Protein AF-A0A957X7D0-F1 (afdb_monomer_lite)

Structure (mmCIF, N/CA/C/O back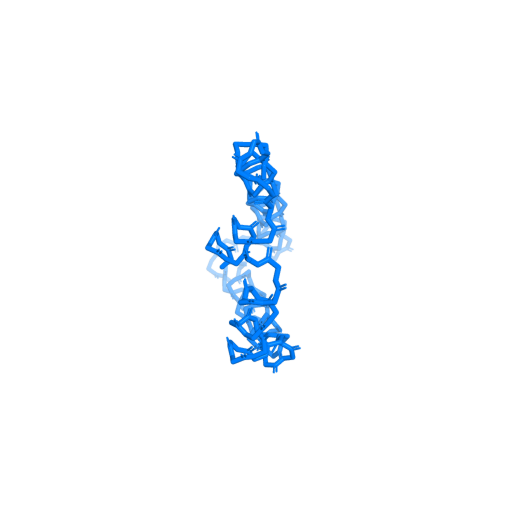bone):
data_AF-A0A957X7D0-F1
#
_entry.id   AF-A0A957X7D0-F1
#
loop_
_atom_site.group_PDB
_atom_site.id
_atom_site.type_symbol
_atom_site.label_atom_id
_atom_site.label_alt_id
_atom_site.label_comp_id
_atom_site.label_asym_id
_atom_site.label_entity_id
_atom_site.label_seq_id
_atom_site.pdbx_PDB_ins_code
_atom_site.Cartn_x
_atom_site.Cartn_y
_atom_site.Cartn_z
_atom_site.occupancy
_atom_site.B_iso_or_equiv
_atom_site.auth_seq_id
_atom_site.auth_comp_id
_atom_site.auth_asym_id
_atom_site.auth_atom_id
_atom_site.pdbx_PDB_model_num
ATOM 1 N N . ILE A 1 1 ? -11.860 1.919 6.820 1.00 51.69 1 ILE A N 1
ATOM 2 C CA . ILE A 1 1 ? -10.836 1.855 7.897 1.00 51.69 1 ILE A CA 1
ATOM 3 C C . ILE A 1 1 ? -11.051 2.928 8.969 1.00 51.69 1 ILE A C 1
ATOM 5 O O . ILE A 1 1 ? -11.262 2.550 10.109 1.00 51.69 1 ILE A O 1
ATOM 9 N N . ARG A 1 2 ? -11.064 4.237 8.648 1.00 53.38 2 ARG A N 1
ATOM 10 C CA . ARG A 1 2 ? -11.191 5.310 9.666 1.00 53.38 2 ARG A CA 1
ATOM 11 C C . ARG A 1 2 ? -12.415 5.210 10.589 1.00 53.38 2 ARG A C 1
ATOM 13 O O . ARG A 1 2 ? -12.253 5.465 11.768 1.00 53.38 2 ARG A O 1
ATOM 20 N N . TYR A 1 3 ? -13.596 4.853 10.079 1.00 51.00 3 TYR A N 1
ATOM 21 C CA . TYR A 1 3 ? -14.806 4.719 10.909 1.00 51.00 3 TYR A CA 1
ATOM 22 C C . TYR A 1 3 ? -14.841 3.428 11.740 1.00 51.00 3 TYR A C 1
ATOM 24 O O . TYR A 1 3 ? -15.326 3.466 12.859 1.00 51.00 3 TYR A O 1
ATOM 32 N N . ILE A 1 4 ? -14.253 2.340 11.231 1.00 57.25 4 ILE A N 1
ATOM 33 C CA . ILE A 1 4 ? -14.164 1.028 11.900 1.00 57.25 4 ILE A CA 1
ATOM 34 C C . ILE A 1 4 ? -13.290 1.153 13.161 1.00 57.25 4 ILE A C 1
ATOM 36 O O . ILE A 1 4 ? -13.733 0.926 14.277 1.00 57.25 4 ILE A O 1
ATOM 40 N N . MET A 1 5 ? -12.070 1.681 13.005 1.00 55.25 5 MET A N 1
ATOM 41 C CA . MET A 1 5 ? -11.127 1.886 14.118 1.00 55.25 5 MET A CA 1
ATOM 42 C C . MET A 1 5 ? -11.603 2.908 15.168 1.00 55.25 5 MET A C 1
ATOM 44 O O . MET A 1 5 ? -11.202 2.828 16.324 1.00 55.25 5 MET A O 1
ATOM 48 N N . LEU A 1 6 ? -12.411 3.903 14.779 1.00 55.41 6 LEU A N 1
ATOM 49 C CA . LEU A 1 6 ? -12.882 4.949 15.700 1.00 55.41 6 LEU A CA 1
ATOM 50 C C . LEU A 1 6 ? -14.092 4.512 16.533 1.00 55.41 6 LEU A C 1
ATOM 52 O O . LEU A 1 6 ? -14.364 5.120 17.570 1.00 55.41 6 LEU A O 1
ATOM 56 N N . ASN A 1 7 ? -14.814 3.499 16.051 1.00 57.72 7 ASN A N 1
ATOM 57 C CA . ASN A 1 7 ? -15.941 2.892 16.744 1.00 57.72 7 ASN A CA 1
ATOM 58 C C . ASN A 1 7 ? -15.475 1.844 17.772 1.00 57.72 7 ASN A C 1
ATOM 60 O O . ASN A 1 7 ? -16.122 1.682 18.797 1.00 57.72 7 ASN A O 1
ATOM 64 N N . GLU A 1 8 ? -14.319 1.210 17.540 1.00 59.59 8 GLU A N 1
ATOM 65 C CA . GLU A 1 8 ? -13.697 0.242 18.459 1.00 59.59 8 GLU A CA 1
ATOM 66 C C . GLU A 1 8 ? -12.924 0.900 19.629 1.00 59.59 8 GLU A C 1
ATOM 68 O O . GLU A 1 8 ? -12.616 0.245 20.623 1.00 59.59 8 GLU A O 1
ATOM 73 N N . ALA A 1 9 ? -12.575 2.191 19.522 1.00 59.47 9 ALA A N 1
ATOM 74 C CA . ALA A 1 9 ? -11.776 2.914 20.518 1.00 59.47 9 ALA A CA 1
ATOM 75 C C . ALA A 1 9 ? -12.647 3.789 21.455 1.00 59.47 9 ALA A C 1
ATOM 77 O O . ALA A 1 9 ? -13.485 4.552 20.955 1.00 59.47 9 ALA A O 1
ATOM 78 N N . PRO A 1 10 ? -12.415 3.773 22.790 1.00 59.09 10 PRO A N 1
ATOM 79 C CA . PRO A 1 10 ? -13.086 4.666 23.739 1.00 59.09 10 PRO A CA 1
ATOM 80 C C . PRO A 1 10 ? -12.941 6.135 23.326 1.00 59.09 10 PRO A C 1
ATOM 82 O O . PRO A 1 10 ? -11.894 6.535 22.815 1.00 59.09 10 PRO A O 1
ATOM 85 N N . GLU A 1 11 ? -13.958 6.970 23.582 1.00 62.25 11 GLU A N 1
ATOM 86 C CA . GLU A 1 11 ? -14.006 8.361 23.086 1.00 62.25 11 GLU A CA 1
ATOM 87 C C . GLU A 1 11 ? -12.747 9.181 23.403 1.00 62.25 11 GLU A C 1
ATOM 89 O O . GLU A 1 11 ? -12.341 10.041 22.620 1.00 62.25 11 GLU A O 1
ATOM 94 N N . ARG A 1 12 ? -12.105 8.865 24.532 1.00 65.38 12 ARG A N 1
ATOM 95 C CA . ARG A 1 12 ? -10.896 9.516 25.040 1.00 65.38 12 ARG A CA 1
ATOM 96 C C . ARG A 1 12 ? -9.637 9.233 24.209 1.00 65.38 12 ARG A C 1
ATOM 98 O O . ARG A 1 12 ? -8.749 10.080 24.174 1.00 65.38 12 ARG A O 1
ATOM 105 N N . ASP A 1 13 ? -9.593 8.109 23.496 1.00 70.75 13 ASP A N 1
ATOM 106 C CA . ASP A 1 13 ? -8.410 7.626 22.768 1.00 70.75 13 ASP A CA 1
ATOM 107 C C . ASP A 1 13 ? -8.542 7.765 21.243 1.00 70.75 13 ASP A C 1
ATOM 109 O O . ASP A 1 13 ? -7.600 7.494 20.495 1.00 70.75 13 ASP A O 1
ATOM 113 N N . ARG A 1 14 ? -9.685 8.264 20.752 1.00 73.62 14 ARG A N 1
ATOM 114 C CA . ARG A 1 14 ? -9.958 8.465 19.317 1.00 73.62 14 ARG A CA 1
ATOM 115 C C . ARG A 1 14 ? -8.904 9.333 18.617 1.00 73.62 14 ARG A C 1
ATOM 117 O O . ARG A 1 14 ? -8.552 9.062 17.468 1.00 73.62 14 ARG A O 1
ATOM 124 N N . THR A 1 15 ? -8.357 10.338 19.303 1.00 77.06 15 THR A N 1
ATOM 125 C CA . THR A 1 15 ? -7.267 11.183 18.778 1.00 77.06 15 THR A CA 1
ATOM 126 C C . THR A 1 15 ? -5.978 10.384 18.588 1.00 77.06 15 THR A C 1
ATOM 128 O O . THR A 1 15 ? -5.320 10.507 17.554 1.00 77.06 15 THR A O 1
ATOM 131 N N . ALA A 1 16 ? -5.639 9.516 19.545 1.00 80.44 16 ALA A N 1
ATOM 132 C CA . ALA A 1 16 ? -4.479 8.636 19.444 1.00 80.44 16 ALA A CA 1
ATOM 133 C C . ALA A 1 16 ? -4.669 7.591 18.330 1.00 80.44 16 ALA A C 1
ATOM 135 O O . ALA A 1 16 ? -3.760 7.379 17.525 1.00 80.44 16 ALA A O 1
ATOM 136 N N . ALA A 1 17 ? -5.871 7.018 18.202 1.00 77.69 17 ALA A N 1
ATOM 137 C CA . ALA A 1 17 ? -6.220 6.096 17.121 1.00 77.69 17 ALA A CA 1
ATOM 138 C C . ALA A 1 17 ? -6.079 6.744 15.729 1.00 77.69 17 ALA A C 1
ATOM 140 O O . ALA A 1 17 ? -5.489 6.156 14.821 1.00 77.69 17 ALA A O 1
ATOM 141 N N . GLN A 1 18 ? -6.543 7.987 15.557 1.00 76.38 18 GLN A N 1
ATOM 142 C CA . GLN A 1 18 ? -6.343 8.750 14.316 1.00 76.38 18 GLN A CA 1
ATOM 143 C C . GLN A 1 18 ? -4.865 9.048 14.033 1.00 76.38 18 GLN A C 1
ATOM 145 O O . GLN A 1 18 ? -4.437 9.004 12.874 1.00 76.38 18 GLN A O 1
ATOM 150 N N . GLY A 1 19 ? -4.078 9.315 15.079 1.00 86.94 19 GLY A N 1
ATOM 151 C CA . GLY A 1 19 ? -2.627 9.461 14.981 1.00 86.94 19 GLY A CA 1
ATOM 152 C C . GLY A 1 19 ? -1.960 8.195 14.441 1.00 86.94 19 GLY A C 1
ATOM 153 O O . GLY A 1 19 ? -1.216 8.267 13.464 1.00 86.94 19 GLY A O 1
ATOM 154 N N . MET A 1 20 ? -2.296 7.026 14.997 1.00 86.62 20 MET A N 1
ATOM 155 C CA . MET A 1 20 ? -1.764 5.740 14.531 1.00 86.62 20 MET A CA 1
ATOM 156 C C . MET A 1 20 ? -2.116 5.464 13.070 1.00 86.62 20 MET A C 1
ATOM 158 O O . MET A 1 20 ? -1.227 5.151 12.286 1.00 86.62 20 MET A O 1
ATOM 162 N N . VAL A 1 21 ? -3.378 5.662 12.669 1.00 86.44 21 VAL A N 1
ATOM 163 C CA . VAL A 1 21 ? -3.794 5.491 11.264 1.00 86.44 21 VAL A CA 1
ATOM 164 C C . VAL A 1 21 ? -2.979 6.392 10.334 1.00 86.44 21 VAL A C 1
ATOM 166 O O . VAL A 1 21 ? -2.563 5.961 9.257 1.00 86.44 21 VAL A O 1
ATOM 169 N N . THR A 1 22 ? -2.723 7.632 10.750 1.00 90.38 22 THR A N 1
ATOM 170 C CA . THR A 1 22 ? -1.939 8.595 9.965 1.00 90.38 22 THR A CA 1
ATOM 171 C C . THR A 1 22 ? -0.491 8.136 9.811 1.00 90.38 22 THR A C 1
ATOM 173 O O . THR A 1 22 ? 0.023 8.112 8.694 1.00 90.38 22 THR A O 1
ATOM 176 N N . ILE A 1 23 ? 0.147 7.709 10.903 1.00 93.88 23 ILE A N 1
ATOM 177 C CA . ILE A 1 23 ? 1.527 7.208 10.883 1.00 93.88 23 ILE A CA 1
ATOM 178 C C . ILE A 1 23 ? 1.625 5.949 10.023 1.00 93.88 23 ILE A C 1
ATOM 180 O O . ILE A 1 23 ? 2.476 5.883 9.140 1.00 93.88 23 ILE A O 1
ATOM 184 N N . SER A 1 24 ? 0.729 4.978 10.212 1.00 88.94 24 SER A N 1
ATOM 185 C CA . SER A 1 24 ? 0.700 3.754 9.406 1.00 88.94 24 SER A CA 1
ATOM 186 C C . SER A 1 24 ? 0.528 4.053 7.917 1.00 88.94 24 SER A C 1
ATOM 188 O O . SER A 1 24 ? 1.213 3.456 7.089 1.00 88.94 24 SER A O 1
ATOM 190 N N . THR A 1 25 ? -0.337 5.011 7.570 1.00 91.56 25 THR A N 1
ATOM 191 C CA . THR A 1 25 ? -0.530 5.441 6.177 1.00 91.56 25 THR A CA 1
ATOM 192 C C . THR A 1 25 ? 0.742 6.072 5.616 1.00 91.56 25 THR A C 1
ATOM 194 O O . THR A 1 25 ? 1.171 5.709 4.523 1.00 91.56 25 THR A O 1
ATOM 197 N N . GLY A 1 26 ? 1.379 6.969 6.374 1.00 95.81 26 GLY A N 1
ATOM 198 C CA . GLY A 1 26 ? 2.624 7.617 5.966 1.00 95.81 26 GLY A CA 1
ATOM 199 C C . GLY A 1 26 ? 3.763 6.618 5.755 1.00 95.81 26 GLY A C 1
ATOM 200 O O . GLY A 1 26 ? 4.428 6.649 4.723 1.00 95.81 26 GLY A O 1
ATOM 201 N N . VAL A 1 27 ? 3.946 5.669 6.679 1.00 95.62 27 VAL A N 1
ATOM 202 C CA . VAL A 1 27 ? 4.938 4.590 6.536 1.00 95.62 27 VAL A CA 1
ATOM 203 C C . VAL A 1 27 ? 4.648 3.751 5.290 1.00 95.62 27 VAL A C 1
ATOM 205 O O . VAL A 1 27 ? 5.559 3.500 4.503 1.00 95.62 27 VAL A O 1
ATOM 208 N N . GLY A 1 28 ? 3.386 3.375 5.061 1.00 92.00 28 GLY A N 1
ATOM 209 C CA . GLY A 1 28 ? 2.983 2.636 3.863 1.00 92.00 28 GLY A CA 1
ATOM 210 C C . GLY A 1 28 ? 3.316 3.378 2.565 1.00 92.00 28 GLY A C 1
ATOM 211 O O . GLY A 1 28 ? 3.832 2.773 1.627 1.00 92.00 28 GLY A O 1
ATOM 212 N N . GLN A 1 29 ? 3.095 4.694 2.521 1.00 94.50 29 GLN A N 1
ATOM 213 C CA . GLN A 1 29 ? 3.433 5.530 1.365 1.00 94.50 29 GLN A CA 1
ATOM 214 C C . GLN A 1 29 ? 4.944 5.599 1.115 1.00 94.50 29 GLN A C 1
ATOM 216 O O . GLN A 1 29 ? 5.374 5.458 -0.030 1.00 94.50 29 GLN A O 1
ATOM 221 N N . LEU A 1 30 ? 5.752 5.765 2.167 1.00 96.62 30 LEU A N 1
ATOM 222 C CA . LEU A 1 30 ? 7.214 5.794 2.054 1.00 96.62 30 LEU A CA 1
ATOM 223 C C . LEU A 1 30 ? 7.766 4.460 1.541 1.00 96.62 30 LEU A C 1
ATOM 225 O O .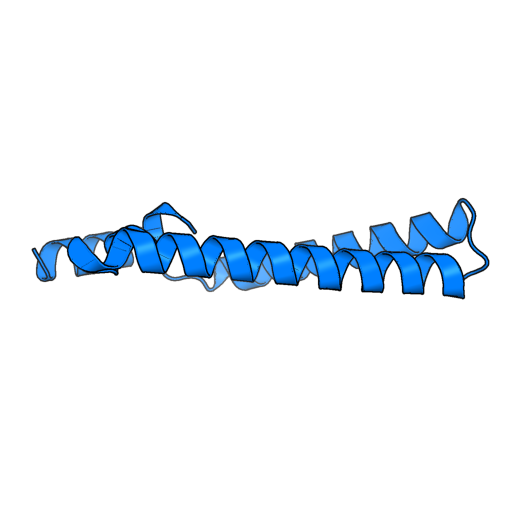 LEU A 1 30 ? 8.554 4.437 0.595 1.00 96.62 30 LEU A O 1
ATOM 229 N N . VAL A 1 31 ? 7.314 3.347 2.125 1.00 95.25 31 VAL A N 1
ATOM 230 C CA . VAL A 1 31 ? 7.729 1.997 1.719 1.00 95.25 31 VAL A CA 1
ATOM 231 C C . VAL A 1 31 ? 7.292 1.706 0.283 1.00 95.25 31 VAL A C 1
ATOM 233 O O . VAL A 1 31 ? 8.100 1.250 -0.524 1.00 95.25 31 VAL A O 1
ATOM 236 N N . SER 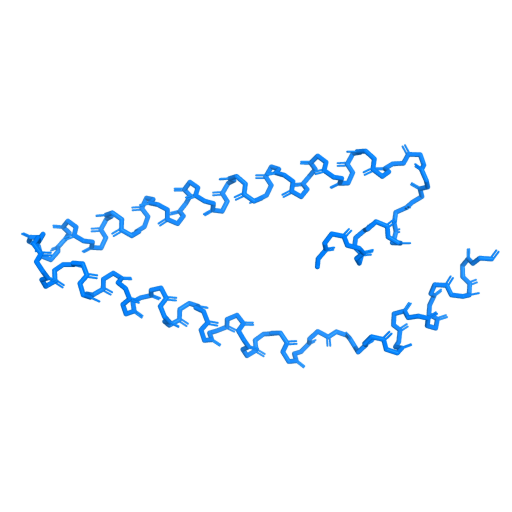A 1 32 ? 6.042 2.019 -0.072 1.00 90.75 32 SER A N 1
ATOM 237 C CA . SER A 1 32 ? 5.536 1.833 -1.434 1.00 90.75 32 SER A CA 1
ATOM 238 C C . SER A 1 32 ? 6.329 2.649 -2.453 1.00 90.75 32 SER A C 1
ATOM 240 O O . SER A 1 32 ? 6.680 2.120 -3.504 1.00 90.75 32 SER A O 1
ATOM 242 N N . GLY A 1 33 ? 6.617 3.922 -2.161 1.00 93.19 33 GLY A N 1
ATOM 243 C CA . GLY A 1 33 ? 7.391 4.785 -3.053 1.00 93.19 33 GLY A CA 1
ATOM 244 C C . GLY A 1 33 ? 8.800 4.245 -3.293 1.00 93.19 33 GLY A C 1
ATOM 245 O O . GLY A 1 33 ? 9.248 4.182 -4.438 1.00 93.19 33 GLY A O 1
ATOM 246 N N . ALA A 1 34 ? 9.464 3.777 -2.233 1.00 94.62 34 ALA A N 1
ATOM 247 C CA . ALA A 1 34 ? 10.783 3.159 -2.328 1.00 94.62 34 ALA A CA 1
ATOM 248 C C . ALA A 1 34 ? 10.766 1.875 -3.174 1.00 94.62 34 ALA A C 1
ATOM 250 O O . ALA A 1 34 ? 11.611 1.712 -4.052 1.00 94.62 34 ALA A O 1
ATOM 251 N N . LEU A 1 35 ? 9.787 0.988 -2.962 1.00 91.69 35 LEU A N 1
ATOM 252 C CA . LEU A 1 35 ? 9.658 -0.261 -3.721 1.00 91.69 35 LEU A CA 1
ATOM 253 C C . LEU A 1 35 ? 9.370 -0.012 -5.206 1.00 91.69 35 LEU A C 1
ATOM 255 O O . LEU A 1 35 ? 10.039 -0.577 -6.065 1.00 91.69 35 LEU A O 1
ATOM 259 N N . VAL A 1 36 ? 8.411 0.864 -5.516 1.00 91.50 36 VAL A N 1
ATOM 260 C CA . VAL A 1 36 ? 8.055 1.226 -6.899 1.00 91.50 36 VAL A CA 1
ATOM 261 C C . VAL A 1 36 ? 9.245 1.850 -7.627 1.00 91.50 36 VAL A C 1
ATOM 263 O O . VAL A 1 36 ? 9.504 1.505 -8.782 1.00 91.50 36 VAL A O 1
ATOM 266 N N . GLY A 1 37 ? 9.980 2.739 -6.948 1.00 90.12 37 GLY A N 1
ATOM 267 C CA . GLY A 1 37 ? 11.196 3.350 -7.477 1.00 90.12 37 GLY A CA 1
ATOM 268 C C . GLY A 1 37 ? 12.309 2.330 -7.719 1.00 90.12 37 GLY A C 1
ATOM 269 O O . GLY A 1 37 ? 12.941 2.364 -8.773 1.00 90.12 37 GLY A O 1
ATOM 270 N N . ALA A 1 38 ? 12.507 1.388 -6.792 1.00 91.00 38 ALA A N 1
ATOM 271 C CA . ALA A 1 38 ? 13.482 0.312 -6.942 1.00 91.00 38 ALA A CA 1
ATOM 272 C C . ALA A 1 38 ? 13.165 -0.575 -8.155 1.00 91.00 38 ALA A C 1
ATOM 274 O O . ALA A 1 38 ? 14.033 -0.768 -9.000 1.00 91.00 38 ALA A O 1
ATOM 275 N N . VAL A 1 39 ? 11.916 -1.038 -8.297 1.00 88.69 39 VAL A N 1
ATOM 276 C CA . VAL A 1 39 ? 11.486 -1.855 -9.448 1.00 88.69 39 VAL A CA 1
ATOM 277 C C . VAL A 1 39 ? 11.675 -1.098 -10.766 1.00 88.69 39 VAL A C 1
ATOM 279 O O . VAL A 1 39 ? 12.222 -1.656 -11.719 1.00 88.69 39 VAL A O 1
ATOM 282 N N . ALA A 1 40 ? 11.302 0.185 -10.806 1.00 90.12 40 ALA A N 1
ATOM 283 C CA . ALA A 1 40 ? 11.439 1.001 -12.010 1.00 90.12 40 ALA A CA 1
ATOM 284 C C . ALA A 1 40 ? 12.913 1.172 -12.415 1.00 90.12 40 ALA A C 1
ATOM 286 O O . ALA A 1 40 ? 13.249 1.059 -13.594 1.00 90.12 40 ALA A O 1
ATOM 287 N N . ALA A 1 41 ? 13.799 1.411 -11.443 1.00 90.25 41 ALA A N 1
ATOM 288 C CA . ALA A 1 41 ? 15.229 1.580 -11.683 1.00 90.25 41 ALA A CA 1
ATOM 289 C C . ALA A 1 41 ? 15.928 0.265 -12.073 1.00 90.25 41 ALA A C 1
ATOM 291 O O . ALA A 1 41 ? 16.796 0.270 -12.946 1.00 90.25 41 ALA A O 1
ATOM 292 N N . SER A 1 42 ? 15.541 -0.867 -11.474 1.00 87.12 42 SER A N 1
ATOM 293 C CA . SER A 1 42 ? 16.157 -2.177 -11.731 1.00 87.12 42 SER A CA 1
ATOM 294 C C . SER A 1 42 ? 15.964 -2.686 -13.161 1.00 87.12 42 SER A C 1
ATOM 296 O O . SER A 1 42 ? 16.801 -3.443 -13.646 1.00 87.12 42 SER A O 1
ATOM 298 N N . HIS A 1 43 ? 14.908 -2.259 -13.855 1.00 82.12 43 HIS A N 1
ATOM 299 C CA . HIS A 1 43 ? 14.616 -2.667 -15.234 1.00 82.12 43 HIS A CA 1
ATOM 300 C C . HIS A 1 43 ? 15.095 -1.663 -16.297 1.00 82.12 43 HIS A C 1
ATOM 302 O O . HIS A 1 43 ? 14.620 -1.681 -17.427 1.00 82.12 43 HIS A O 1
ATOM 308 N N . GLY A 1 44 ? 16.060 -0.803 -15.953 1.00 77.12 44 GLY A N 1
ATOM 309 C CA . GLY A 1 44 ? 16.659 0.159 -16.887 1.00 77.12 44 GLY A CA 1
ATOM 310 C C . GLY A 1 44 ? 15.901 1.484 -17.006 1.00 77.12 44 GLY A C 1
ATOM 311 O O . GLY A 1 44 ? 16.284 2.334 -17.808 1.00 77.12 44 GLY A O 1
ATOM 312 N N . GLY A 1 45 ? 14.866 1.697 -16.186 1.00 75.81 45 GLY A N 1
ATOM 313 C CA . GLY A 1 45 ? 14.040 2.901 -16.230 1.00 75.81 45 GLY A CA 1
ATOM 314 C C . GLY A 1 45 ? 13.173 2.994 -17.490 1.00 75.81 45 GLY A C 1
ATOM 315 O O . GLY A 1 45 ? 12.899 2.003 -18.165 1.00 75.81 45 GLY A O 1
ATOM 316 N N . GLY A 1 46 ? 12.698 4.204 -17.796 1.00 81.75 46 GLY A N 1
ATOM 317 C CA . GLY A 1 46 ? 11.860 4.451 -18.973 1.00 81.75 46 GLY A CA 1
ATOM 318 C C . GLY A 1 46 ? 10.486 3.770 -18.911 1.00 81.75 46 GLY A C 1
ATOM 319 O O . GLY A 1 46 ? 9.989 3.424 -17.839 1.00 81.75 46 GLY A O 1
ATOM 320 N N . VAL A 1 47 ? 9.844 3.611 -20.071 1.00 86.50 47 VAL A N 1
ATOM 321 C CA . VAL A 1 47 ? 8.466 3.090 -20.171 1.00 86.50 47 VAL A CA 1
ATOM 322 C C . VAL A 1 47 ? 8.357 1.655 -19.645 1.00 86.50 47 VAL A C 1
ATOM 324 O O . VAL A 1 47 ? 7.411 1.349 -18.918 1.00 86.50 47 VAL A O 1
ATOM 327 N N . ASP A 1 48 ? 9.334 0.796 -19.937 1.00 84.81 48 ASP A N 1
ATOM 328 C CA . ASP A 1 48 ? 9.295 -0.614 -19.534 1.00 84.81 48 ASP A CA 1
ATOM 329 C C . ASP A 1 48 ? 9.458 -0.785 -18.016 1.00 84.81 48 ASP A C 1
ATOM 331 O O . ASP A 1 48 ? 8.699 -1.532 -17.394 1.00 84.81 48 ASP A O 1
ATOM 335 N N . GLY A 1 49 ? 10.367 -0.025 -17.389 1.00 85.50 49 GLY A N 1
ATOM 336 C CA . GLY A 1 49 ? 10.537 -0.031 -15.933 1.00 85.50 49 GLY A CA 1
ATOM 337 C C . GLY A 1 49 ? 9.278 0.425 -15.189 1.00 85.50 49 GLY A C 1
ATOM 338 O O . GLY A 1 49 ? 8.854 -0.222 -14.231 1.00 85.50 49 GLY A O 1
ATOM 339 N N . TYR A 1 50 ? 8.618 1.491 -15.658 1.00 87.88 50 TYR A N 1
ATOM 340 C CA . TYR A 1 50 ? 7.355 1.938 -15.059 1.00 87.88 50 TYR A CA 1
ATOM 341 C C . TYR A 1 50 ? 6.197 0.974 -15.324 1.00 87.88 50 TYR A C 1
ATOM 343 O O . TYR A 1 50 ? 5.370 0.777 -14.434 1.00 87.88 50 TYR A O 1
ATOM 351 N N . THR A 1 51 ? 6.144 0.342 -16.501 1.00 91.12 51 THR A N 1
ATOM 352 C CA . THR A 1 51 ? 5.142 -0.689 -16.817 1.00 91.12 51 THR A CA 1
ATOM 353 C C . THR A 1 51 ? 5.191 -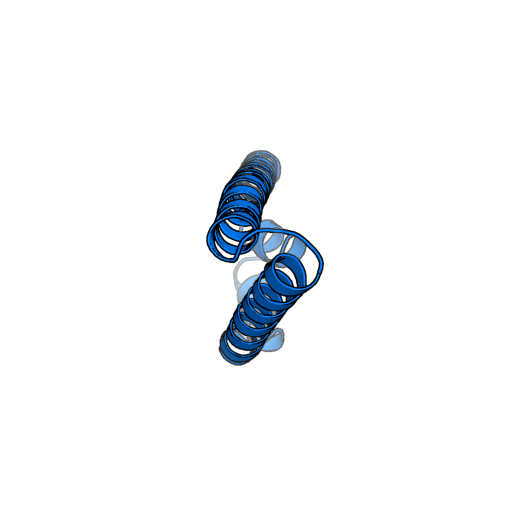1.820 -15.794 1.00 91.12 51 THR A C 1
ATOM 355 O O . THR A 1 51 ? 4.165 -2.163 -15.205 1.00 91.12 51 THR A O 1
ATOM 358 N N . LEU A 1 52 ? 6.388 -2.346 -15.518 1.00 90.31 52 LEU A N 1
ATOM 359 C CA . LEU A 1 52 ? 6.609 -3.388 -14.511 1.00 90.31 52 LEU A CA 1
ATOM 360 C C . LEU A 1 52 ? 6.230 -2.932 -13.098 1.00 90.31 52 LEU A C 1
ATOM 362 O O . LEU A 1 52 ? 5.547 -3.668 -12.383 1.00 90.31 52 LEU A O 1
ATOM 366 N N . SER A 1 53 ? 6.590 -1.708 -12.710 1.00 91.25 53 SER A N 1
ATOM 367 C CA . SER A 1 53 ? 6.192 -1.155 -11.413 1.00 91.25 53 SER A CA 1
ATOM 368 C C . SER A 1 53 ? 4.675 -1.018 -11.260 1.00 91.25 53 SER A C 1
ATOM 370 O O . SER A 1 53 ? 4.137 -1.338 -10.201 1.00 91.25 53 SER A O 1
ATOM 372 N N . TYR A 1 54 ? 3.958 -0.585 -12.300 1.00 91.00 54 TYR A N 1
ATOM 373 C CA . TYR A 1 54 ? 2.495 -0.513 -12.254 1.00 91.00 54 TYR A CA 1
ATOM 374 C C . TYR A 1 54 ? 1.848 -1.896 -12.196 1.00 91.00 54 TYR A C 1
ATOM 376 O O . TYR A 1 54 ? 0.864 -2.075 -11.481 1.00 91.00 54 TYR A O 1
ATOM 384 N N . LEU A 1 55 ? 2.417 -2.886 -12.887 1.00 93.06 55 LEU A N 1
ATOM 385 C CA . LEU A 1 55 ? 1.955 -4.273 -12.827 1.00 93.06 55 LEU A CA 1
ATOM 386 C C . LEU A 1 55 ? 2.144 -4.859 -11.419 1.00 93.06 55 LEU A C 1
ATOM 388 O O . LEU A 1 55 ? 1.248 -5.522 -10.896 1.00 93.06 55 LEU A O 1
ATOM 392 N N . PHE A 1 56 ? 3.259 -4.534 -10.762 1.00 91.38 56 PHE A N 1
ATOM 393 C CA . PHE A 1 56 ? 3.497 -4.875 -9.360 1.00 91.38 56 PHE A CA 1
ATOM 394 C C . PHE A 1 56 ? 2.452 -4.244 -8.426 1.00 91.38 56 PHE A C 1
ATOM 396 O O . PHE A 1 56 ? 1.865 -4.939 -7.595 1.00 91.38 56 PHE A O 1
ATOM 403 N N . VAL A 1 57 ? 2.156 -2.949 -8.595 1.00 92.75 57 VAL A N 1
ATOM 404 C CA . VAL A 1 57 ? 1.112 -2.255 -7.818 1.00 92.75 57 VAL A CA 1
ATOM 405 C C . VAL A 1 57 ? -0.269 -2.871 -8.066 1.00 92.75 57 VAL A C 1
ATOM 407 O O . VAL A 1 57 ? -1.027 -3.067 -7.117 1.00 92.75 57 VAL A O 1
ATOM 410 N N . ALA A 1 58 ? -0.589 -3.230 -9.311 1.00 94.94 58 ALA A N 1
ATOM 411 C CA . ALA A 1 58 ? -1.841 -3.902 -9.652 1.00 94.94 58 ALA A CA 1
ATOM 412 C C . ALA A 1 58 ? -1.955 -5.277 -8.972 1.00 94.94 58 ALA A C 1
ATOM 414 O O . ALA A 1 58 ? -3.007 -5.605 -8.422 1.00 94.94 58 ALA A O 1
ATOM 415 N N . GLY A 1 59 ? -0.866 -6.051 -8.938 1.00 95.62 59 GLY A N 1
ATOM 416 C CA . GLY A 1 59 ? -0.800 -7.315 -8.204 1.00 95.62 59 GLY A CA 1
ATOM 417 C C . GLY A 1 59 ? -1.029 -7.128 -6.703 1.00 95.62 59 GLY A C 1
ATOM 418 O O . GLY A 1 59 ? -1.853 -7.826 -6.111 1.00 95.62 59 GLY A O 1
ATOM 419 N N . ALA A 1 60 ? -0.375 -6.138 -6.091 1.00 92.81 60 ALA A N 1
ATOM 420 C CA . ALA A 1 60 ? -0.583 -5.806 -4.682 1.00 92.81 60 ALA A CA 1
ATOM 421 C C . ALA A 1 60 ? -2.040 -5.397 -4.393 1.00 92.81 60 ALA A C 1
ATOM 423 O O . ALA A 1 60 ? -2.628 -5.851 -3.412 1.00 92.81 60 ALA A O 1
ATOM 424 N N . ALA A 1 61 ? -2.654 -4.597 -5.270 1.00 93.50 61 ALA A N 1
ATOM 425 C CA . ALA A 1 61 ? -4.058 -4.215 -5.153 1.00 93.50 61 ALA A CA 1
ATOM 426 C C . ALA A 1 61 ? -4.998 -5.428 -5.249 1.00 93.50 61 ALA A C 1
ATOM 428 O O . ALA A 1 61 ? -5.927 -5.540 -4.452 1.00 93.50 61 ALA A O 1
ATOM 429 N N . ALA A 1 62 ? -4.737 -6.368 -6.162 1.00 96.50 62 ALA A N 1
ATOM 430 C CA . ALA A 1 62 ? -5.518 -7.599 -6.276 1.00 96.50 62 ALA A CA 1
ATOM 431 C C . ALA A 1 62 ? -5.433 -8.453 -4.999 1.00 96.50 62 ALA A C 1
ATOM 433 O O . ALA A 1 62 ? -6.456 -8.941 -4.518 1.00 96.50 62 ALA A O 1
ATOM 434 N N . VAL A 1 63 ? -4.243 -8.573 -4.398 1.00 95.12 63 VAL A N 1
ATOM 435 C CA . VAL A 1 63 ? -4.070 -9.251 -3.102 1.00 95.12 63 VAL A CA 1
ATOM 436 C C . VAL A 1 63 ? -4.890 -8.561 -2.012 1.00 95.12 63 VAL A C 1
ATOM 438 O O . VAL A 1 63 ? -5.602 -9.234 -1.271 1.00 95.12 63 VAL A O 1
ATOM 441 N N . LEU A 1 64 ? -4.856 -7.226 -1.936 1.00 91.44 64 LEU A N 1
ATOM 442 C CA . LEU A 1 64 ? -5.659 -6.473 -0.967 1.00 91.44 64 LEU A CA 1
ATOM 443 C C . LEU A 1 64 ? -7.165 -6.674 -1.172 1.00 91.44 64 LEU A C 1
ATOM 445 O O . LEU A 1 64 ? -7.893 -6.799 -0.190 1.00 91.44 64 LEU A O 1
ATOM 449 N N . VAL A 1 65 ? -7.635 -6.756 -2.420 1.00 93.62 65 VAL A N 1
ATOM 450 C CA . VAL A 1 65 ? -9.035 -7.087 -2.729 1.00 93.62 65 VAL A CA 1
ATOM 451 C C . VAL A 1 65 ? -9.385 -8.475 -2.202 1.00 93.62 65 VAL A C 1
ATOM 453 O O . VAL A 1 65 ? -10.385 -8.615 -1.504 1.00 93.62 65 VAL A O 1
ATOM 456 N N . VAL A 1 66 ? -8.555 -9.488 -2.456 1.00 94.19 66 VAL A N 1
ATOM 457 C CA . VAL A 1 66 ? -8.798 -10.849 -1.952 1.00 94.19 66 VAL A CA 1
ATOM 458 C C . VAL A 1 66 ? -8.824 -10.877 -0.423 1.00 94.19 66 VAL A C 1
ATOM 460 O O . VAL A 1 66 ? -9.743 -11.444 0.162 1.00 94.19 66 VAL A O 1
ATOM 463 N N . LEU A 1 67 ? -7.872 -10.212 0.234 1.00 90.56 67 LEU A N 1
ATOM 464 C CA . LEU A 1 67 ? -7.839 -10.109 1.696 1.00 90.56 67 LEU A CA 1
ATOM 465 C C . LEU A 1 67 ? -9.063 -9.372 2.250 1.00 90.56 67 LEU A C 1
ATOM 467 O O . LEU A 1 67 ? -9.566 -9.735 3.311 1.00 90.56 67 LEU A O 1
ATOM 471 N N . SER A 1 68 ? -9.582 -8.376 1.525 1.00 88.25 68 SER A N 1
ATOM 472 C CA . SER A 1 68 ? -10.779 -7.637 1.937 1.00 88.25 68 SER A CA 1
ATOM 473 C C . SER A 1 68 ? -12.043 -8.498 1.982 1.00 88.25 68 SER A C 1
ATOM 475 O O . SER A 1 68 ? -12.953 -8.184 2.741 1.00 88.25 68 SER A O 1
ATOM 477 N N . LEU A 1 69 ? -12.091 -9.608 1.237 1.00 88.94 69 LEU A N 1
ATOM 478 C CA . LEU A 1 69 ? -13.207 -10.557 1.298 1.00 88.94 69 LEU A CA 1
ATOM 479 C C . LEU A 1 69 ? -13.231 -11.352 2.612 1.00 88.94 69 LEU A C 1
ATOM 481 O O . LEU A 1 69 ? -14.280 -11.860 2.992 1.00 88.94 69 LEU A O 1
ATOM 485 N N . GLY A 1 70 ? -12.089 -11.462 3.298 1.00 84.31 70 GLY A N 1
ATOM 486 C CA . GLY A 1 70 ? -11.969 -12.106 4.608 1.00 84.31 70 GLY A CA 1
ATOM 487 C C . GLY A 1 70 ? -12.193 -11.160 5.790 1.00 84.31 70 GLY A C 1
ATOM 488 O O . GLY A 1 70 ? -12.076 -11.597 6.934 1.00 84.31 70 GLY A O 1
ATOM 489 N N . LEU A 1 71 ? -12.475 -9.874 5.546 1.00 79.81 71 LEU A N 1
ATOM 490 C CA . LEU A 1 71 ? -12.810 -8.942 6.620 1.00 79.81 71 LEU A CA 1
ATOM 491 C C . LEU A 1 71 ? -14.193 -9.261 7.191 1.00 79.81 71 LEU A C 1
ATOM 493 O O . LEU A 1 71 ? -15.117 -9.631 6.465 1.00 79.81 71 LEU A O 1
ATOM 497 N N . GLN A 1 72 ? -14.313 -9.084 8.507 1.00 67.88 72 GLN A N 1
ATOM 498 C CA . GLN A 1 72 ? -15.552 -9.287 9.242 1.00 67.88 72 GLN A CA 1
ATOM 499 C C . GLN A 1 72 ? -16.699 -8.504 8.599 1.00 67.88 72 GLN A C 1
ATOM 501 O O . GLN A 1 72 ? -16.536 -7.362 8.157 1.00 67.88 72 GLN A O 1
ATOM 506 N N . SER A 1 73 ? -17.861 -9.150 8.510 1.00 71.62 73 SER A N 1
ATOM 507 C CA . SER A 1 73 ? -19.003 -8.557 7.841 1.00 71.62 73 SER A CA 1
ATOM 508 C C . SER A 1 73 ? -19.497 -7.350 8.642 1.00 71.62 73 SER A C 1
ATOM 510 O O . SER A 1 73 ? -19.551 -7.368 9.871 1.00 71.62 73 SER A O 1
ATOM 512 N N . ARG A 1 74 ? -19.892 -6.285 7.937 1.00 65.19 74 ARG A N 1
ATOM 513 C CA . ARG A 1 74 ? -20.396 -5.040 8.544 1.00 65.19 74 ARG A CA 1
ATOM 514 C C . ARG A 1 74 ? -21.548 -5.283 9.535 1.00 65.19 74 ARG A C 1
ATOM 516 O O . ARG A 1 74 ? -21.787 -4.462 10.412 1.00 65.19 74 ARG A O 1
ATOM 523 N N . GLN A 1 75 ? -22.283 -6.386 9.376 1.00 62.41 75 GLN A N 1
ATOM 524 C CA . GLN A 1 75 ? -23.384 -6.761 10.263 1.00 62.41 75 GLN A CA 1
ATOM 525 C C . GLN A 1 75 ? -22.887 -7.239 11.634 1.00 62.41 75 GLN A C 1
ATOM 527 O O . GLN A 1 75 ? -23.462 -6.844 12.646 1.00 62.41 75 GLN A O 1
ATOM 532 N N . ASP A 1 76 ? -21.787 -7.994 11.676 1.00 65.62 76 ASP A N 1
ATOM 533 C CA . ASP A 1 76 ? -21.175 -8.448 12.930 1.00 65.62 76 ASP A CA 1
ATOM 534 C C . ASP A 1 76 ? -20.521 -7.281 13.691 1.00 65.62 76 ASP A C 1
ATOM 536 O O . ASP A 1 76 ? -20.577 -7.216 14.918 1.00 65.62 76 ASP A O 1
ATOM 540 N N . GLU A 1 77 ? -19.961 -6.311 12.960 1.00 60.56 77 GLU A N 1
ATOM 541 C CA . GLU A 1 77 ? -19.372 -5.087 13.525 1.00 60.56 77 GLU A CA 1
ATOM 542 C C . GLU A 1 77 ? -20.431 -4.220 14.243 1.00 60.56 77 GLU A C 1
ATOM 544 O O . GLU A 1 77 ? -20.207 -3.731 15.350 1.00 60.56 77 GLU A O 1
ATOM 549 N N . MET A 1 78 ? -21.627 -4.075 13.656 1.00 61.56 78 MET A N 1
ATOM 550 C CA . MET A 1 78 ? -22.735 -3.323 14.267 1.00 61.56 78 MET A CA 1
ATOM 551 C C . MET A 1 78 ? -23.354 -4.044 15.472 1.00 61.56 78 MET A C 1
ATOM 553 O O . MET A 1 78 ? -23.792 -3.383 16.414 1.00 61.56 78 MET A O 1
ATOM 557 N N . ALA A 1 79 ? -23.385 -5.380 15.455 1.00 62.31 79 ALA A N 1
ATOM 558 C CA . ALA A 1 79 ? -23.895 -6.181 16.565 1.00 62.31 79 ALA A CA 1
ATOM 559 C C . ALA A 1 79 ? -22.994 -6.080 17.807 1.00 62.31 79 ALA A C 1
ATOM 561 O O . ALA A 1 79 ? -23.502 -5.881 18.911 1.00 62.31 79 ALA A O 1
ATOM 562 N N . ASN A 1 80 ? -21.669 -6.129 17.625 1.00 62.94 80 ASN A N 1
ATOM 563 C CA . ASN A 1 80 ? -20.713 -5.921 18.716 1.00 62.94 80 ASN A CA 1
ATOM 564 C C . ASN A 1 80 ? -20.786 -4.494 19.275 1.00 62.94 80 ASN A C 1
ATOM 566 O O . ASN A 1 80 ? -20.810 -4.323 20.490 1.00 62.94 80 ASN A O 1
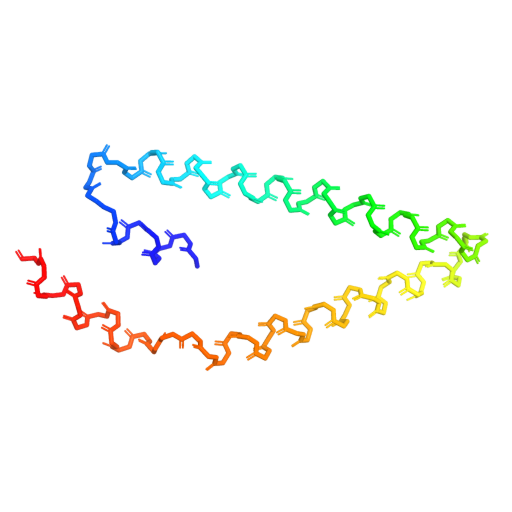ATOM 570 N N . ALA A 1 81 ? -20.898 -3.479 18.411 1.00 60.09 81 ALA A N 1
ATOM 571 C CA . ALA A 1 81 ? -20.983 -2.079 18.834 1.00 60.09 81 ALA A CA 1
ATOM 572 C C . ALA A 1 81 ? -22.256 -1.738 19.638 1.00 60.09 81 ALA A C 1
ATOM 574 O O . ALA A 1 81 ? -22.223 -0.838 20.470 1.00 60.09 81 ALA A O 1
ATOM 575 N N . MET A 1 82 ? -23.377 -2.437 19.408 1.00 57.78 82 MET A N 1
ATOM 576 C CA . MET A 1 82 ? -24.595 -2.293 20.226 1.00 57.78 82 MET A CA 1
ATOM 577 C C . MET A 1 82 ? -24.508 -3.007 21.579 1.00 57.78 82 MET A C 1
ATOM 579 O O . MET A 1 82 ? -25.269 -2.671 22.478 1.00 57.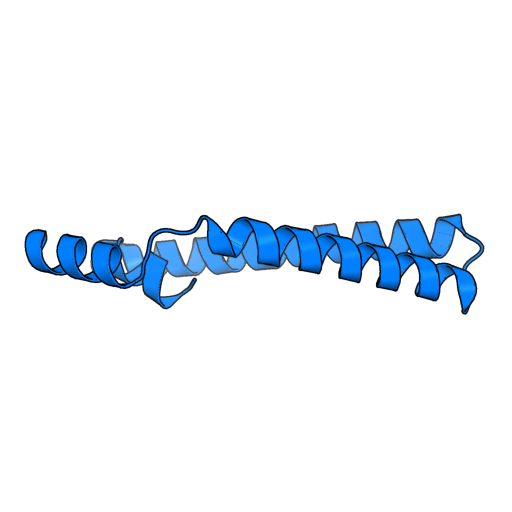78 82 MET A O 1
ATOM 583 N N . GLN A 1 83 ? -23.627 -3.999 21.728 1.00 52.34 83 GLN A N 1
ATOM 584 C CA . GLN A 1 83 ? -23.455 -4.746 22.979 1.00 52.34 83 GLN A CA 1
ATOM 585 C C . GLN A 1 83 ? -22.531 -4.039 23.979 1.00 52.34 83 GLN A C 1
ATOM 587 O O . GLN A 1 83 ? -22.626 -4.288 25.178 1.00 52.34 83 GLN A O 1
ATOM 592 N N . THR A 1 84 ? -21.633 -3.182 23.489 1.00 51.34 84 THR A N 1
ATOM 593 C CA . THR A 1 84 ? -20.709 -2.364 24.292 1.00 51.34 84 THR A CA 1
ATOM 594 C C . THR A 1 84 ? -21.217 -0.947 24.590 1.00 51.34 84 THR A C 1
ATOM 596 O O . THR A 1 84 ? -20.510 -0.202 25.271 1.00 51.34 84 THR A O 1
ATOM 599 N N . ALA A 1 85 ? -22.413 -0.580 24.113 1.00 45.88 85 ALA A N 1
ATOM 600 C CA . ALA A 1 85 ? -23.107 0.679 24.417 1.00 45.88 85 ALA A CA 1
ATOM 601 C C . ALA A 1 85 ? -24.086 0.518 25.590 1.00 45.88 85 ALA A C 1
ATOM 603 O O . ALA A 1 85 ? -24.175 1.467 26.403 1.00 45.88 85 ALA A O 1
#

Radius of gyration: 18.25 Å; chains: 1; bounding box: 41×23×45 Å

Foldseek 3Di:
DLVLQQLVDDPVCNVVSVVVVVVVVVVVVVVLVVVLVVQCVVVVHDPVSNVRSVVVVVVVVVVVVVVVVVDDDPVVSVVVSVVVD

pLDDT: mean 79.61, std 14.96, range [45.88, 96.62]

Secondary structure (DSSP, 8-state):
-HHHHHHHS-TTTHHHHHHHHHHHHHHHHHHHHHHHHHHHHHTTSHHHHHHHHHHHHHHHHHHHHHHHTTSPPHHHHHHHHHH--

Sequence (85 aa):
IRYIMLNEAPERDRTAAQGMVTISTGVGQLVSGALVGAVAASHGGGVDGYTLSYLFVAGAAAVLVVLSLGLQSRQDEMANAMQTA